Protein AF-A0A821L485-F1 (afdb_monomer_lite)

Radius of gyration: 35.82 Å; chains: 1; bounding box: 66×55×103 Å

pLDDT: mean 70.17, std 18.87, range [39.97, 98.44]

Secondary structure (DSSP, 8-state):
---------------S-SS---S-----PPPGGGGGTS------EEETTEEEEE-SS-EEEEE-GGGTTTSSTTTTS----HHHHHHHHHHHHHHHHHHHHHHHHHHHHHHHHHHHHHHHHHHHHTT-

Sequence (128 aa):
SSASIRRINLSSSCSNHIFPCHLPLKKLKPEPWQRFFDGEKRQVYSQQGLTVKKNKQNIDALINEEFFNLTDENTKRGALPPPIQAYIDNLCEQIDDLALQLAEERLNHKQTRVKAEEILTNQFLTYD

Foldseek 3Di:
DDDDPPDDPPPVPPPDDPDDDPDPPDPDPDDPCVVVVVDDPFPFPDDPQWTWGDDPVDIDIDGHPVVVVPPDVPVPDDDDDVVVVVVVVVVVVVVVVVVVVVVVVVVVVVVVVVVVVVVVVVVVVVVD

Structure (mmCIF, N/CA/C/O backbone):
data_AF-A0A821L485-F1
#
_entry.id   AF-A0A821L485-F1
#
loop_
_atom_site.group_PDB
_atom_site.id
_atom_site.type_symbol
_atom_site.label_atom_id
_atom_site.label_alt_id
_atom_site.label_comp_id
_atom_site.label_asym_id
_atom_site.label_entity_id
_atom_site.label_seq_id
_atom_site.pdbx_PDB_ins_code
_atom_site.Cartn_x
_atom_site.Cartn_y
_atom_site.Cartn_z
_atom_site.occupancy
_atom_site.B_iso_or_equiv
_atom_site.auth_seq_id
_atom_site.auth_comp_id
_atom_site.auth_asym_id
_atom_site.auth_atom_id
_atom_site.pdbx_PDB_model_num
ATOM 1 N N . SER A 1 1 ? -5.722 18.897 -34.216 1.00 42.81 1 SER A N 1
ATOM 2 C CA . SER A 1 1 ? -5.080 19.370 -35.459 1.00 42.81 1 SER A CA 1
ATOM 3 C C . SER A 1 1 ? -3.987 20.372 -35.138 1.00 42.81 1 SER A C 1
ATOM 5 O O . SER A 1 1 ? -4.282 21.543 -34.942 1.00 42.81 1 SER A O 1
ATOM 7 N N . SER A 1 2 ? -2.739 19.913 -35.010 1.00 39.97 2 SER A N 1
ATOM 8 C CA . SER A 1 2 ? -1.598 20.781 -34.689 1.00 39.97 2 SER A CA 1
ATOM 9 C C . SER A 1 2 ? -1.100 21.509 -35.933 1.00 39.97 2 SER A C 1
ATOM 11 O O . SER A 1 2 ? -0.723 20.883 -36.923 1.00 39.97 2 SER A O 1
ATOM 13 N N . ALA A 1 3 ? -1.093 22.840 -35.875 1.00 44.19 3 ALA A N 1
ATOM 14 C CA . ALA A 1 3 ? -0.502 23.690 -36.897 1.00 44.19 3 ALA A CA 1
ATOM 15 C C . ALA A 1 3 ? 1.030 23.554 -36.866 1.00 44.19 3 ALA A C 1
ATOM 17 O O . ALA A 1 3 ? 1.693 23.943 -35.905 1.00 44.19 3 ALA A O 1
ATOM 18 N N . SER A 1 4 ? 1.598 22.991 -37.933 1.00 48.75 4 SER A N 1
ATOM 19 C CA . SER A 1 4 ? 3.042 22.928 -38.155 1.00 48.75 4 SER A CA 1
ATOM 20 C C . SER A 1 4 ? 3.537 24.298 -38.626 1.00 48.75 4 SER A C 1
ATOM 22 O O . SER A 1 4 ? 3.442 24.634 -39.806 1.00 48.75 4 SER A O 1
ATOM 24 N N . ILE A 1 5 ? 4.054 25.118 -37.707 1.00 54.09 5 ILE A N 1
ATOM 25 C CA . ILE A 1 5 ? 4.756 26.355 -38.074 1.00 54.09 5 ILE A CA 1
ATOM 26 C C . ILE A 1 5 ? 6.154 25.966 -38.561 1.00 54.09 5 ILE A C 1
ATOM 28 O O . ILE A 1 5 ? 7.095 25.821 -37.780 1.00 54.09 5 ILE A O 1
ATOM 32 N N . ARG A 1 6 ? 6.300 25.791 -39.877 1.00 46.50 6 ARG A N 1
ATOM 33 C CA . ARG A 1 6 ? 7.611 25.691 -40.524 1.00 46.50 6 ARG A CA 1
ATOM 34 C C . ARG A 1 6 ? 8.242 27.084 -40.537 1.00 46.50 6 ARG A C 1
ATOM 36 O O . ARG A 1 6 ? 7.878 27.921 -41.358 1.00 46.50 6 ARG A O 1
ATOM 43 N N . ARG A 1 7 ? 9.180 27.354 -39.624 1.00 51.38 7 ARG A N 1
ATOM 44 C CA . ARG A 1 7 ? 10.040 28.540 -39.740 1.00 51.38 7 ARG A CA 1
ATOM 45 C C . ARG A 1 7 ? 11.033 28.307 -40.869 1.00 51.38 7 ARG A C 1
ATOM 47 O O . ARG A 1 7 ? 11.836 27.379 -40.822 1.00 51.38 7 ARG A O 1
ATOM 54 N N . ILE A 1 8 ? 10.953 29.151 -41.885 1.00 47.00 8 ILE A N 1
ATOM 55 C CA . ILE A 1 8 ? 11.895 29.177 -42.995 1.00 47.00 8 ILE A CA 1
ATOM 56 C C . ILE A 1 8 ? 13.154 29.872 -42.469 1.00 47.00 8 ILE A C 1
ATOM 58 O O . ILE A 1 8 ? 13.143 31.078 -42.231 1.00 47.00 8 ILE A O 1
ATOM 62 N N . ASN A 1 9 ? 14.229 29.118 -42.238 1.00 47.66 9 ASN A N 1
ATOM 63 C CA . ASN A 1 9 ? 15.544 29.715 -42.033 1.00 47.66 9 ASN A CA 1
ATOM 64 C C . ASN A 1 9 ? 16.021 30.240 -43.390 1.00 47.66 9 ASN A C 1
ATOM 66 O O . ASN A 1 9 ? 16.449 29.462 -44.240 1.00 47.66 9 ASN A O 1
ATOM 70 N N . LEU A 1 10 ? 15.955 31.555 -43.599 1.00 44.16 10 LEU A N 1
ATOM 71 C CA . LEU A 1 10 ? 16.708 32.204 -44.668 1.00 44.16 10 LEU A CA 1
ATOM 72 C C . LEU A 1 10 ? 18.185 32.203 -44.257 1.00 44.16 10 LEU A C 1
ATOM 74 O O . LEU A 1 10 ? 18.708 33.187 -43.742 1.00 44.16 10 LEU A O 1
ATOM 78 N N . SER A 1 11 ? 18.869 31.074 -44.456 1.00 46.22 11 SER A N 1
ATOM 79 C CA . SER A 1 11 ? 20.323 31.102 -44.561 1.00 46.22 11 SER A CA 1
ATOM 80 C C . SER A 1 11 ? 20.644 31.950 -45.788 1.00 46.22 11 SER A C 1
ATOM 82 O O . SER A 1 11 ? 20.288 31.555 -46.901 1.00 46.22 11 SER A O 1
ATOM 84 N N . SER A 1 12 ? 21.297 33.101 -45.618 1.00 48.66 12 SER A N 1
ATOM 85 C CA . SER A 1 12 ? 21.882 33.830 -46.745 1.00 48.66 12 SER A CA 1
ATOM 86 C C . SER A 1 12 ? 23.079 33.031 -47.273 1.00 48.66 12 SER A C 1
ATOM 88 O O . SER A 1 12 ? 24.241 33.352 -47.027 1.00 48.66 12 SER A O 1
ATOM 90 N N . SER A 1 13 ? 22.794 31.924 -47.951 1.00 40.50 13 SER A N 1
ATOM 91 C CA . SER A 1 13 ? 23.775 31.194 -48.733 1.00 40.50 13 SER A CA 1
ATOM 92 C C . SER A 1 13 ? 23.860 31.888 -50.084 1.00 40.50 13 SER A C 1
ATOM 94 O O . SER A 1 13 ? 23.162 31.541 -51.034 1.00 40.50 13 SER A O 1
ATOM 96 N N . CYS A 1 14 ? 24.716 32.902 -50.177 1.00 48.69 14 CYS A N 1
ATOM 97 C CA . CYS A 1 14 ? 25.214 33.357 -51.469 1.00 48.69 14 CYS A CA 1
ATOM 98 C C . CYS A 1 14 ? 26.222 32.317 -51.978 1.00 48.69 14 CYS A C 1
ATOM 100 O O . CYS A 1 14 ? 27.420 32.574 -51.991 1.00 48.69 14 CYS A O 1
ATOM 102 N N . SER A 1 15 ? 25.748 31.119 -52.327 1.00 48.88 15 SER A N 1
ATOM 103 C CA . SER A 1 15 ? 26.593 30.049 -52.872 1.00 48.88 15 SER A CA 1
ATOM 104 C C . SER A 1 15 ? 26.160 29.580 -54.263 1.00 48.88 15 SER A C 1
ATOM 106 O O . SER A 1 15 ? 26.783 28.668 -54.786 1.00 48.88 15 SER A O 1
ATOM 108 N N . ASN A 1 16 ? 25.146 30.198 -54.887 1.00 50.59 16 ASN A N 1
ATOM 109 C CA . ASN A 1 16 ? 24.678 29.830 -56.232 1.00 50.59 16 ASN A CA 1
ATOM 110 C C . ASN A 1 16 ? 24.318 31.053 -57.106 1.00 50.59 16 ASN A C 1
ATOM 112 O O . ASN A 1 16 ? 23.277 31.058 -57.761 1.00 50.59 16 ASN A O 1
ATOM 116 N N . HIS A 1 17 ? 25.145 32.104 -57.136 1.00 42.00 17 HIS A N 1
ATOM 117 C CA . HIS A 1 17 ? 24.942 33.220 -58.073 1.00 42.00 17 HIS A CA 1
ATOM 118 C C . HIS A 1 17 ? 26.210 33.531 -58.878 1.00 42.00 17 HIS A C 1
ATOM 120 O O . HIS A 1 17 ? 27.293 33.674 -58.324 1.00 42.00 17 HIS A O 1
ATOM 126 N N . ILE A 1 18 ? 26.037 33.647 -60.201 1.00 55.09 18 ILE A N 1
ATOM 127 C CA . ILE A 1 18 ? 27.056 33.848 -61.254 1.00 55.09 18 ILE A CA 1
ATOM 128 C C . ILE A 1 18 ? 27.708 35.252 -61.207 1.00 55.09 18 ILE A C 1
ATOM 130 O O . ILE A 1 18 ? 28.590 35.557 -62.003 1.00 55.09 18 ILE A O 1
ATOM 134 N N . PHE A 1 19 ? 27.345 36.110 -60.249 1.00 45.22 19 PHE A N 1
ATOM 135 C CA . PHE A 1 19 ? 27.933 37.443 -60.106 1.00 45.22 19 PHE A CA 1
ATOM 136 C C . PHE A 1 19 ? 28.750 37.558 -58.812 1.00 45.22 19 PHE A C 1
ATOM 138 O O . PHE A 1 19 ? 28.252 37.184 -57.747 1.00 45.22 19 PHE A O 1
ATOM 145 N N . PRO A 1 20 ? 29.993 38.074 -58.870 1.00 53.06 20 PRO A N 1
ATOM 146 C CA . PRO A 1 20 ? 30.837 38.185 -57.688 1.00 53.06 20 PRO A CA 1
ATOM 147 C C . PRO A 1 20 ? 30.238 39.192 -56.700 1.00 53.06 20 PRO A C 1
ATOM 149 O O . PRO A 1 20 ? 29.859 40.291 -57.081 1.00 53.06 20 PRO A O 1
ATOM 152 N N . CYS A 1 21 ? 30.150 38.833 -55.421 1.00 54.75 21 CYS A N 1
ATOM 153 C CA . CYS A 1 21 ? 29.664 39.727 -54.371 1.00 54.75 21 CYS A CA 1
ATOM 154 C C . CYS A 1 21 ? 30.793 40.689 -53.962 1.00 54.75 21 CYS A C 1
ATOM 156 O O . CYS A 1 21 ? 31.710 40.306 -53.241 1.00 54.75 21 CYS A O 1
ATOM 158 N N . HIS A 1 22 ? 30.754 41.933 -54.447 1.00 54.62 22 HIS A N 1
ATOM 159 C CA . HIS A 1 22 ? 31.782 42.962 -54.192 1.00 54.62 22 HIS A CA 1
ATOM 160 C C . HIS A 1 22 ? 31.630 43.676 -52.835 1.00 54.62 22 HIS A C 1
ATOM 162 O O . HIS A 1 22 ? 32.280 44.691 -52.588 1.00 54.62 22 HIS A O 1
ATOM 168 N N . LEU A 1 23 ? 30.757 43.190 -51.950 1.00 60.88 23 LEU A N 1
ATOM 169 C CA . LEU A 1 23 ? 30.551 43.801 -50.642 1.00 60.88 23 LEU A CA 1
ATOM 170 C C . LEU A 1 23 ? 31.544 43.217 -49.629 1.00 60.88 23 LEU A C 1
ATOM 172 O O . LEU A 1 23 ? 31.615 41.994 -49.481 1.00 60.88 23 LEU A O 1
ATOM 176 N N . PRO A 1 24 ? 32.309 44.058 -48.907 1.00 56.69 24 PRO A N 1
ATOM 177 C CA . PRO A 1 24 ? 33.237 43.572 -47.902 1.00 56.69 24 PRO A CA 1
ATOM 178 C C . PRO A 1 24 ? 32.445 42.844 -46.815 1.00 56.69 24 PRO A C 1
ATOM 180 O O . PRO A 1 24 ? 31.633 43.455 -46.117 1.00 56.69 24 PRO A O 1
ATOM 183 N N . LEU A 1 25 ? 32.699 41.540 -46.670 1.00 61.88 25 LEU A N 1
ATOM 184 C CA . LEU A 1 25 ? 32.191 40.682 -45.597 1.00 61.88 25 LEU A CA 1
ATOM 185 C C . LEU A 1 25 ? 32.776 41.147 -44.255 1.00 61.88 25 LEU A C 1
ATOM 187 O O . LEU A 1 25 ? 33.649 40.511 -43.662 1.00 61.88 25 LEU A O 1
ATOM 191 N N . LYS A 1 26 ? 32.320 42.299 -43.761 1.00 59.03 26 LYS A N 1
ATOM 192 C CA . LYS A 1 26 ? 32.529 42.675 -42.370 1.00 59.03 26 LYS A CA 1
ATOM 193 C C . LYS A 1 26 ? 31.785 41.632 -41.553 1.00 59.03 26 LYS A C 1
ATOM 195 O O . LYS A 1 26 ? 30.576 41.489 -41.707 1.00 59.03 26 LYS A O 1
ATOM 200 N N . LYS A 1 27 ? 32.513 40.884 -40.717 1.00 62.44 27 LYS A N 1
ATOM 201 C CA . LYS A 1 27 ? 31.922 39.989 -39.714 1.00 62.44 27 LYS A CA 1
ATOM 202 C C . LYS A 1 27 ? 30.813 40.779 -39.019 1.00 62.44 27 LYS A C 1
ATOM 204 O O . LYS A 1 27 ? 31.130 41.759 -38.343 1.00 62.44 27 LYS A O 1
ATOM 209 N N . LEU A 1 28 ? 29.550 40.419 -39.265 1.00 62.94 28 LEU A N 1
ATOM 210 C CA . LEU A 1 28 ? 28.408 41.092 -38.657 1.00 62.94 28 LEU A CA 1
ATOM 211 C C . LEU A 1 28 ? 28.592 40.957 -37.148 1.00 62.94 28 LEU A C 1
ATOM 213 O O . LEU A 1 28 ? 28.421 39.875 -36.587 1.00 62.94 28 LEU A O 1
ATOM 217 N N . LYS A 1 29 ? 28.996 42.044 -36.485 1.00 65.81 29 LYS A N 1
ATOM 218 C CA . LYS A 1 29 ? 28.751 42.145 -35.054 1.00 65.81 29 LYS A CA 1
ATOM 219 C C . LYS A 1 29 ? 27.229 42.102 -34.922 1.00 65.81 29 LYS A C 1
ATOM 221 O O . LYS A 1 29 ? 26.581 42.897 -35.599 1.00 65.81 29 LYS A O 1
ATOM 226 N N . PRO A 1 30 ? 26.668 41.178 -34.128 1.00 66.19 30 PRO A N 1
ATOM 227 C CA . PRO A 1 30 ? 25.235 41.175 -33.901 1.00 66.19 30 PRO A CA 1
ATOM 228 C C . PRO A 1 30 ? 24.843 42.540 -33.344 1.00 66.19 30 PRO A C 1
ATOM 230 O O . PRO A 1 30 ? 25.566 43.110 -32.513 1.00 66.19 30 PRO A O 1
ATOM 233 N N . GLU A 1 31 ? 23.733 43.069 -33.847 1.00 72.56 31 GLU A N 1
ATOM 234 C CA . GLU A 1 31 ? 23.222 44.359 -33.412 1.00 72.56 31 GLU A CA 1
ATOM 235 C C . GLU A 1 31 ? 23.009 44.341 -31.887 1.00 72.56 31 GLU A C 1
ATOM 237 O O . GLU A 1 31 ? 22.629 43.304 -31.333 1.00 72.56 31 GLU A O 1
ATOM 242 N N . PRO A 1 32 ? 23.237 45.452 -31.163 1.00 62.56 32 PRO A N 1
ATOM 243 C CA . PRO A 1 32 ? 23.178 45.462 -29.698 1.00 62.56 32 PRO A CA 1
ATOM 244 C C . PRO A 1 32 ? 21.858 44.921 -29.128 1.00 62.56 32 PRO A C 1
ATOM 246 O O . PRO A 1 32 ? 21.853 44.290 -28.072 1.00 62.56 32 PRO A O 1
ATOM 249 N N . TRP A 1 33 ? 20.754 45.123 -29.853 1.00 58.34 33 TRP A N 1
ATOM 250 C CA . TRP A 1 33 ? 19.416 44.661 -29.485 1.00 58.34 33 TRP A CA 1
ATOM 251 C C . TRP A 1 33 ? 19.170 43.166 -29.758 1.00 58.34 33 TRP A C 1
ATOM 253 O O . TRP A 1 33 ? 18.261 42.572 -29.181 1.00 58.34 33 TRP A O 1
ATOM 263 N N . GLN A 1 34 ? 19.996 42.517 -30.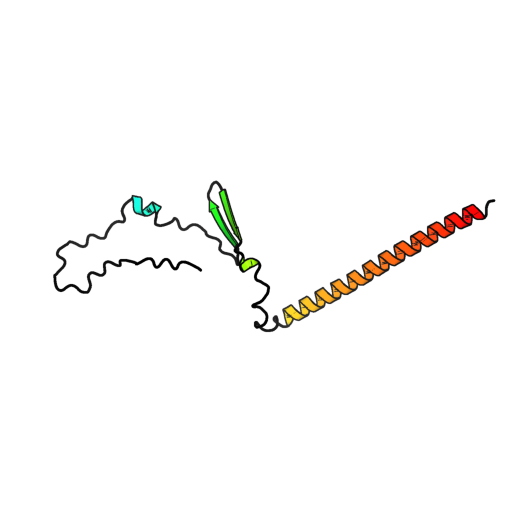582 1.00 65.12 34 GLN A N 1
ATOM 264 C CA . GLN A 1 34 ? 19.879 41.089 -30.895 1.00 65.12 34 GLN A CA 1
ATOM 265 C C . GLN A 1 34 ? 20.174 40.203 -29.667 1.00 65.12 34 GLN A C 1
ATOM 267 O O . GLN A 1 34 ? 19.628 39.108 -29.541 1.00 65.12 34 GLN A O 1
ATOM 272 N N . ARG A 1 35 ? 20.929 40.727 -28.688 1.00 57.41 35 ARG A N 1
ATOM 273 C CA . ARG A 1 35 ? 21.207 40.078 -27.391 1.00 57.41 35 ARG A CA 1
ATOM 274 C C . ARG A 1 35 ? 19.967 39.843 -26.525 1.00 57.41 35 ARG A C 1
ATOM 276 O O . ARG A 1 35 ? 20.027 39.043 -25.601 1.00 57.41 35 ARG A O 1
ATOM 283 N N . PHE A 1 36 ? 18.865 40.547 -26.790 1.00 56.09 36 PHE A N 1
ATOM 284 C CA . PHE A 1 36 ? 17.613 40.359 -26.052 1.00 56.09 36 PHE A CA 1
ATOM 285 C C . PHE A 1 36 ? 16.766 39.204 -26.609 1.00 56.09 36 PHE A C 1
ATOM 287 O O . PHE A 1 36 ? 15.889 38.703 -25.905 1.00 56.09 36 PHE A O 1
ATOM 294 N N . PHE A 1 37 ? 17.033 38.773 -27.848 1.00 55.12 37 PHE A N 1
ATOM 295 C CA . PHE A 1 37 ? 16.329 37.675 -28.518 1.00 55.12 37 PHE A CA 1
ATOM 296 C C . PHE A 1 37 ? 17.131 36.372 -28.540 1.00 55.12 37 PHE A C 1
ATOM 298 O O . PHE A 1 37 ? 16.529 35.297 -28.495 1.00 55.12 37 PHE A O 1
ATOM 305 N N . ASP A 1 38 ? 18.465 36.455 -28.537 1.00 57.69 38 ASP A N 1
ATOM 306 C CA . ASP A 1 38 ? 19.340 35.331 -28.201 1.00 57.69 38 ASP A CA 1
ATOM 307 C C . ASP A 1 38 ? 19.206 35.069 -26.703 1.00 57.69 38 ASP A C 1
ATOM 309 O O . ASP A 1 38 ? 19.954 35.601 -25.885 1.00 57.69 38 ASP A O 1
ATOM 313 N N . GLY A 1 39 ? 18.159 34.323 -26.346 1.00 50.12 39 GLY A N 1
ATOM 314 C CA . GLY A 1 39 ? 17.778 34.060 -24.970 1.00 50.12 39 GLY A CA 1
ATOM 315 C C . GLY A 1 39 ? 18.996 33.736 -24.117 1.00 50.12 39 GLY A C 1
ATOM 316 O O . GLY A 1 39 ? 19.754 32.810 -24.416 1.00 50.12 39 GLY A O 1
ATOM 317 N N . GLU A 1 40 ? 19.157 34.502 -23.035 1.00 55.09 40 GLU A N 1
ATOM 318 C CA . GLU A 1 40 ? 19.930 34.099 -21.866 1.00 55.09 40 GLU A CA 1
ATOM 319 C C . GLU A 1 40 ? 19.739 32.592 -21.690 1.00 55.09 40 GLU A C 1
ATOM 321 O O . GLU A 1 40 ? 18.604 32.119 -21.803 1.00 55.09 40 GLU A O 1
ATOM 326 N N . LYS A 1 41 ? 20.830 31.833 -21.526 1.00 52.50 41 LYS A N 1
ATOM 327 C CA . LYS A 1 41 ? 20.792 30.376 -21.336 1.00 52.50 41 LYS A CA 1
ATOM 328 C C . LYS A 1 41 ? 20.040 30.081 -20.034 1.00 52.50 41 LYS A C 1
ATOM 330 O O . LYS A 1 41 ? 20.640 29.829 -18.994 1.00 52.50 41 LYS A O 1
ATOM 335 N N . ARG A 1 42 ? 18.715 30.204 -20.082 1.00 54.72 42 ARG A N 1
ATOM 336 C CA . ARG A 1 42 ? 17.792 30.033 -18.973 1.00 54.72 42 ARG A CA 1
ATOM 337 C C . ARG A 1 42 ? 17.891 28.570 -18.604 1.00 54.72 42 ARG A C 1
ATOM 339 O O . ARG A 1 42 ? 17.744 27.706 -19.468 1.00 54.72 42 ARG A O 1
ATOM 346 N N . GLN A 1 43 ? 18.170 28.304 -17.334 1.00 53.34 43 GLN A N 1
ATOM 347 C CA . GLN A 1 43 ? 18.111 26.956 -16.793 1.00 53.34 43 GLN A CA 1
ATOM 348 C C . GLN A 1 43 ? 16.657 26.486 -16.850 1.00 53.34 43 GLN A C 1
ATOM 350 O O . GLN A 1 43 ? 15.869 26.707 -15.934 1.00 53.34 43 GLN A O 1
ATOM 355 N N . VAL A 1 44 ? 16.290 25.889 -17.977 1.00 46.69 44 VAL A N 1
ATOM 356 C CA . VAL A 1 44 ? 15.076 25.101 -18.108 1.00 46.69 44 VAL A CA 1
ATOM 357 C C . VAL A 1 44 ? 15.431 23.733 -17.555 1.00 46.69 44 VAL A C 1
ATOM 359 O O . VAL A 1 44 ? 16.129 22.952 -18.200 1.00 46.69 44 VAL A O 1
ATOM 362 N N . TYR A 1 45 ? 14.987 23.467 -16.332 1.00 55.22 45 TYR A N 1
ATOM 363 C CA . TYR A 1 45 ? 15.010 22.117 -15.794 1.00 55.22 45 TYR A CA 1
ATOM 364 C C . TYR A 1 45 ? 13.824 21.385 -16.417 1.00 55.22 45 TYR A C 1
ATOM 366 O O . TYR A 1 45 ? 12.678 21.586 -16.019 1.00 55.22 45 TYR A O 1
ATOM 374 N N . SER A 1 46 ? 14.108 20.606 -17.458 1.00 51.00 46 SER A N 1
ATOM 375 C CA . SER A 1 46 ? 13.163 19.643 -18.013 1.00 51.00 46 SER A CA 1
ATOM 376 C C . SER A 1 46 ? 13.438 18.312 -17.326 1.00 51.00 46 SER A C 1
ATOM 378 O O . SER A 1 46 ? 14.409 17.628 -17.654 1.00 51.00 46 SER A O 1
ATOM 380 N N . GLN A 1 47 ? 12.641 17.986 -16.312 1.00 58.16 47 GLN A N 1
ATOM 381 C CA . GLN A 1 47 ? 12.528 16.608 -15.841 1.00 58.16 47 GLN A CA 1
ATOM 382 C C . GLN A 1 47 ? 11.216 16.031 -16.363 1.00 58.16 47 GLN A C 1
ATOM 384 O O . GLN A 1 47 ? 10.298 16.779 -16.682 1.00 58.16 47 GLN A O 1
ATOM 389 N N . GLN A 1 48 ? 11.173 14.709 -16.532 1.00 61.88 48 GLN A N 1
ATOM 390 C CA . GLN A 1 48 ? 10.111 13.974 -17.227 1.00 61.88 48 GLN A CA 1
ATOM 391 C C . GLN A 1 48 ? 8.709 14.531 -16.916 1.00 61.88 48 GLN A C 1
ATOM 393 O O . GLN A 1 48 ? 8.221 14.422 -15.797 1.00 61.88 48 GLN A O 1
ATOM 398 N N . GLY A 1 49 ? 8.089 15.169 -17.914 1.00 63.62 49 GLY A N 1
ATOM 399 C CA . GLY A 1 49 ? 6.726 15.705 -17.838 1.00 63.62 49 GLY A CA 1
ATOM 400 C C . GLY A 1 49 ? 6.538 17.035 -17.092 1.00 63.62 49 GLY A C 1
ATOM 401 O O . GLY A 1 49 ? 5.438 17.579 -17.135 1.00 63.62 49 GLY A O 1
ATOM 402 N N . LEU A 1 50 ? 7.574 17.609 -16.471 1.00 67.12 50 LEU A N 1
ATOM 403 C CA . LEU A 1 50 ? 7.497 18.888 -15.759 1.00 67.12 50 LEU A CA 1
ATOM 404 C C . LEU A 1 50 ? 8.494 19.902 -16.325 1.00 67.12 50 LEU A C 1
ATOM 406 O O . LEU A 1 50 ? 9.713 19.740 -16.233 1.00 67.12 50 LEU A O 1
ATOM 410 N N . THR A 1 51 ? 7.962 21.002 -16.858 1.00 73.38 51 THR A N 1
ATOM 411 C CA . THR A 1 51 ? 8.771 22.154 -17.262 1.00 73.38 51 THR A CA 1
ATOM 412 C C . THR A 1 51 ? 8.640 23.253 -16.221 1.00 73.38 51 THR A C 1
ATOM 414 O O . THR A 1 51 ? 7.591 23.888 -16.111 1.00 73.38 51 THR A O 1
ATOM 417 N N . VAL A 1 52 ? 9.725 23.522 -15.492 1.00 74.38 52 VAL A N 1
ATOM 418 C CA . VAL A 1 52 ? 9.793 24.664 -14.570 1.00 74.38 52 VAL A CA 1
ATOM 419 C C . VAL A 1 52 ? 10.612 25.784 -15.195 1.00 74.38 52 VAL A C 1
ATOM 421 O O . VAL A 1 52 ? 11.775 25.607 -15.567 1.00 74.38 52 VAL A O 1
ATOM 424 N N . LYS A 1 53 ? 10.004 26.966 -15.282 1.00 72.56 53 LYS A N 1
ATOM 425 C CA . LYS A 1 53 ? 10.658 28.212 -15.675 1.00 72.56 53 LYS A CA 1
ATOM 426 C C . LYS A 1 53 ? 10.731 29.120 -14.458 1.00 72.56 53 LYS A C 1
ATOM 428 O O . LYS A 1 53 ? 9.728 29.647 -13.990 1.00 72.56 53 LYS A O 1
ATOM 433 N N . LYS A 1 54 ? 11.943 29.305 -13.942 1.00 72.88 54 LYS A N 1
ATOM 434 C CA . LYS A 1 54 ? 12.200 30.202 -12.816 1.00 72.88 54 LYS A CA 1
ATOM 435 C C . LYS A 1 54 ? 12.711 31.549 -13.319 1.00 72.88 54 LYS A C 1
ATOM 437 O O . LYS A 1 54 ? 13.760 31.617 -13.953 1.00 72.88 54 LYS A O 1
ATOM 442 N N . ASN A 1 55 ? 11.997 32.611 -12.968 1.00 69.81 55 ASN A N 1
ATOM 443 C CA . ASN A 1 55 ? 12.424 34.000 -13.096 1.00 69.81 55 ASN A CA 1
ATOM 444 C C . ASN A 1 55 ? 12.774 34.554 -11.702 1.00 69.81 55 ASN A C 1
ATOM 446 O O . ASN A 1 55 ? 12.383 33.997 -10.677 1.00 69.81 55 ASN A O 1
ATOM 450 N N . LYS A 1 56 ? 13.490 35.684 -11.634 1.00 68.94 56 LYS A N 1
ATOM 451 C CA . LYS A 1 56 ? 13.900 36.309 -10.356 1.00 68.94 56 LYS A CA 1
ATOM 452 C C . LYS A 1 56 ? 12.717 36.691 -9.446 1.00 68.94 56 LYS A C 1
ATOM 454 O O . LYS A 1 56 ? 12.905 36.848 -8.247 1.00 68.94 56 LYS A O 1
ATOM 459 N N . GLN A 1 57 ? 11.524 36.843 -10.020 1.00 71.06 57 GLN A N 1
ATOM 460 C CA . GLN A 1 57 ? 10.313 37.301 -9.334 1.00 71.06 57 GLN A CA 1
ATOM 461 C C . GLN A 1 57 ? 9.159 36.288 -9.369 1.00 71.06 57 GLN A C 1
ATOM 463 O O . GLN A 1 57 ? 8.182 36.489 -8.660 1.00 71.06 57 GLN A O 1
ATOM 468 N N . ASN A 1 58 ? 9.241 35.226 -10.179 1.00 59.75 58 ASN A N 1
ATOM 469 C CA . ASN A 1 58 ? 8.150 34.259 -10.315 1.00 59.75 58 ASN A CA 1
ATOM 470 C C . ASN A 1 58 ? 8.656 32.874 -10.753 1.00 59.75 58 ASN A C 1
ATOM 472 O O . ASN A 1 58 ? 9.690 32.770 -11.416 1.00 59.75 58 ASN A O 1
ATOM 476 N N . ILE A 1 59 ? 7.922 31.823 -10.392 1.00 78.44 59 ILE A N 1
ATOM 477 C CA . ILE A 1 59 ? 8.163 30.436 -10.790 1.00 78.44 59 ILE A CA 1
ATOM 478 C C . ILE A 1 59 ? 6.933 29.955 -11.561 1.00 78.44 59 ILE A C 1
ATOM 480 O O . ILE A 1 59 ? 5.884 29.726 -10.969 1.00 78.44 59 ILE A O 1
ATOM 484 N N . ASP A 1 60 ? 7.090 29.758 -12.868 1.00 69.56 60 ASP A N 1
ATOM 485 C CA . ASP A 1 60 ? 6.052 29.182 -13.717 1.00 69.56 60 ASP A CA 1
ATOM 486 C C . ASP A 1 60 ? 6.329 27.682 -13.879 1.00 69.56 60 ASP A C 1
ATOM 488 O O . ASP A 1 60 ? 7.371 27.287 -14.411 1.00 69.56 60 ASP A O 1
ATOM 492 N N . ALA A 1 61 ? 5.407 26.838 -13.420 1.00 75.12 61 ALA A N 1
ATOM 493 C CA . ALA A 1 61 ? 5.471 25.391 -13.599 1.00 75.12 61 ALA A CA 1
ATOM 494 C C . ALA A 1 61 ? 4.375 24.940 -14.569 1.00 75.12 61 ALA A C 1
ATOM 496 O O . ALA A 1 61 ? 3.203 25.260 -14.383 1.00 75.12 61 ALA A O 1
ATOM 497 N N . LEU A 1 62 ? 4.766 24.194 -15.602 1.00 75.88 62 LEU A N 1
ATOM 498 C CA . LEU A 1 62 ? 3.856 23.576 -16.559 1.00 75.88 62 LEU A CA 1
ATOM 499 C C . LEU A 1 62 ? 4.021 22.057 -16.480 1.00 75.88 62 LEU A C 1
ATOM 501 O O . LEU A 1 62 ? 5.095 21.530 -16.784 1.00 75.88 62 LEU A O 1
ATOM 505 N N . ILE A 1 63 ? 2.963 21.375 -16.043 1.00 73.75 63 ILE A N 1
ATOM 506 C CA . ILE A 1 63 ? 2.868 19.914 -16.051 1.00 73.75 63 ILE A CA 1
ATOM 507 C C . ILE A 1 63 ? 2.315 19.523 -17.422 1.00 73.75 63 ILE A C 1
ATOM 509 O O . ILE A 1 63 ? 1.216 19.940 -17.783 1.00 73.75 63 ILE A O 1
ATOM 513 N N . ASN A 1 64 ? 3.087 18.770 -18.204 1.00 73.50 64 ASN A N 1
ATOM 514 C CA . ASN A 1 64 ? 2.605 18.220 -19.467 1.00 73.50 64 ASN A CA 1
ATOM 515 C C . ASN A 1 64 ? 1.572 17.131 -19.174 1.00 73.50 64 ASN A C 1
ATOM 517 O O . ASN A 1 64 ? 1.812 16.270 -18.335 1.00 73.50 64 ASN A O 1
ATOM 521 N N . GLU A 1 65 ? 0.463 17.114 -19.907 1.00 64.94 65 GLU A N 1
ATOM 522 C CA . GLU A 1 65 ? -0.590 16.096 -19.757 1.00 64.94 65 GLU A CA 1
ATOM 523 C C . GLU A 1 65 ? -0.076 14.671 -20.042 1.00 64.94 65 GLU A C 1
ATOM 525 O O . GLU A 1 65 ? -0.561 13.703 -19.466 1.00 64.94 65 GLU A O 1
ATOM 530 N N . GLU A 1 66 ? 0.998 14.544 -20.829 1.00 62.84 66 GLU A N 1
ATOM 531 C CA . GLU A 1 66 ? 1.740 13.292 -21.037 1.00 62.84 66 GLU A CA 1
ATOM 532 C C . GLU A 1 66 ? 2.327 12.698 -19.744 1.00 62.84 66 GLU A C 1
ATOM 534 O O . GLU A 1 66 ? 2.581 11.498 -19.691 1.00 62.84 66 GLU A O 1
ATOM 539 N N . PHE A 1 67 ? 2.509 13.504 -18.690 1.00 64.94 67 PHE A N 1
ATOM 540 C CA . PHE A 1 67 ? 2.903 13.036 -17.357 1.00 64.94 67 PHE A CA 1
ATOM 541 C C . PHE A 1 67 ? 1.850 12.111 -16.733 1.00 64.94 67 PHE A C 1
ATOM 543 O O . PHE A 1 67 ? 2.200 11.213 -15.975 1.00 64.94 67 PHE A O 1
ATOM 550 N N . PHE A 1 68 ? 0.570 12.308 -17.060 1.00 64.06 68 PHE A N 1
ATOM 551 C CA . PHE A 1 68 ? -0.523 11.470 -16.566 1.00 64.06 68 PHE A CA 1
ATOM 552 C C . PHE A 1 68 ? -0.840 10.298 -17.506 1.00 64.06 68 PHE A C 1
ATOM 554 O O . PHE A 1 68 ? -1.509 9.355 -17.093 1.00 64.06 68 PHE A O 1
ATOM 561 N N . ASN A 1 69 ? -0.285 10.293 -18.724 1.00 60.34 69 ASN A N 1
ATOM 562 C CA . ASN A 1 69 ? -0.418 9.203 -19.695 1.00 60.34 69 ASN A CA 1
ATOM 563 C C . ASN A 1 69 ? 0.537 8.028 -19.388 1.00 60.34 69 ASN A C 1
ATOM 565 O O . ASN A 1 69 ? 1.202 7.503 -20.281 1.00 60.34 69 ASN A O 1
ATOM 569 N N . LEU A 1 70 ? 0.625 7.595 -18.121 1.00 55.94 70 LEU A N 1
ATOM 570 C CA . LEU A 1 70 ? 1.235 6.299 -17.780 1.00 55.94 70 LEU A CA 1
ATOM 571 C C . LEU A 1 70 ? 0.326 5.114 -18.139 1.00 55.94 70 LEU A C 1
ATOM 573 O O . LEU A 1 70 ? 0.792 3.977 -18.219 1.00 55.94 70 LEU A O 1
ATOM 577 N N . THR A 1 71 ? -0.954 5.369 -18.384 1.00 57.75 71 THR A N 1
ATOM 578 C CA . THR A 1 71 ? -1.900 4.404 -18.938 1.00 57.75 71 THR A CA 1
ATOM 579 C C . THR A 1 71 ? -1.840 4.468 -20.458 1.00 57.75 71 THR A C 1
ATOM 581 O O . THR A 1 71 ? -2.391 5.382 -21.061 1.00 57.75 71 THR A O 1
ATOM 584 N N . ASP A 1 72 ? -1.068 3.552 -21.049 1.00 55.31 72 ASP A N 1
ATOM 585 C CA . ASP A 1 72 ? -1.495 2.685 -22.173 1.00 55.31 72 ASP A CA 1
ATOM 586 C C . ASP A 1 72 ? -0.341 2.264 -23.103 1.00 55.31 72 ASP A C 1
ATOM 588 O O . ASP A 1 72 ? -0.439 1.240 -23.773 1.00 55.31 72 ASP A O 1
ATOM 592 N N . GLU A 1 73 ? 0.826 2.915 -23.038 1.00 47.59 73 GLU A N 1
ATOM 593 C CA . GLU A 1 73 ? 2.028 2.541 -23.820 1.00 47.59 73 GLU A CA 1
ATOM 594 C C . GLU A 1 73 ? 3.074 1.738 -23.010 1.00 47.59 73 GLU A C 1
ATOM 596 O O . GLU A 1 73 ? 4.261 1.678 -23.352 1.00 47.59 73 GLU A O 1
ATOM 601 N N . ASN A 1 74 ? 2.641 1.101 -21.916 1.00 46.97 74 ASN A N 1
ATOM 602 C CA . ASN A 1 74 ? 3.433 0.127 -21.150 1.00 46.97 74 ASN A CA 1
ATOM 603 C C . ASN A 1 74 ? 2.992 -1.328 -21.359 1.00 46.97 74 ASN A C 1
ATOM 605 O O . ASN A 1 74 ? 3.622 -2.236 -20.828 1.00 46.97 74 ASN A O 1
ATOM 609 N N . THR A 1 75 ? 2.003 -1.602 -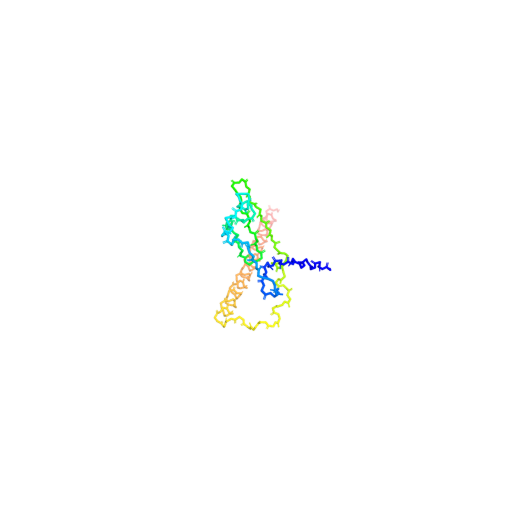22.211 1.00 51.47 75 THR A N 1
ATOM 610 C CA . THR A 1 75 ? 1.656 -2.987 -22.584 1.00 51.47 75 THR A CA 1
ATOM 611 C C . THR A 1 75 ? 2.684 -3.654 -23.512 1.00 51.47 75 THR A C 1
ATOM 613 O O . THR A 1 75 ? 2.513 -4.817 -23.872 1.00 51.47 75 THR A O 1
ATOM 616 N N . LYS A 1 76 ? 3.774 -2.966 -23.897 1.00 55.09 76 LYS A N 1
ATOM 617 C CA . LYS A 1 76 ? 4.835 -3.524 -24.766 1.00 55.09 76 LYS A CA 1
ATOM 618 C C . LYS A 1 76 ? 6.277 -3.244 -24.326 1.00 55.09 76 LYS A C 1
ATOM 620 O O . LYS A 1 76 ? 7.196 -3.487 -25.107 1.00 55.09 76 LYS A O 1
ATOM 625 N N . ARG A 1 77 ? 6.520 -2.768 -23.100 1.00 52.84 77 ARG A N 1
ATOM 626 C CA . ARG A 1 77 ? 7.884 -2.723 -22.543 1.00 52.84 77 ARG A CA 1
ATOM 627 C C . ARG A 1 77 ? 8.007 -3.812 -21.494 1.00 52.84 77 ARG A C 1
ATOM 629 O O . ARG A 1 77 ? 7.196 -3.887 -20.584 1.00 52.84 77 ARG A O 1
ATOM 636 N N . GLY A 1 78 ? 8.965 -4.701 -21.745 1.00 53.97 78 GLY A N 1
ATOM 637 C CA . GLY A 1 78 ? 9.153 -5.971 -21.060 1.00 53.97 78 GLY A CA 1
ATOM 638 C C . GLY A 1 78 ? 9.183 -5.863 -19.542 1.00 53.97 78 GLY A C 1
ATOM 639 O O . GLY A 1 78 ? 9.422 -4.792 -18.989 1.00 53.97 78 GLY A O 1
ATOM 640 N N . ALA A 1 79 ? 8.937 -7.015 -18.919 1.00 66.06 79 ALA A N 1
ATOM 641 C CA . ALA A 1 79 ? 9.029 -7.260 -17.487 1.00 66.06 79 ALA A CA 1
ATOM 642 C C . ALA A 1 79 ? 10.046 -6.338 -16.799 1.00 66.06 79 ALA A C 1
ATOM 644 O O . ALA A 1 79 ? 11.183 -6.199 -17.270 1.00 66.06 79 ALA A O 1
ATOM 645 N N . LEU A 1 80 ? 9.635 -5.727 -15.679 1.00 69.94 80 LEU A N 1
ATOM 646 C CA . LEU A 1 80 ? 10.571 -5.013 -14.820 1.00 69.94 80 LEU A CA 1
ATOM 647 C C . LEU A 1 80 ? 11.774 -5.925 -14.530 1.00 69.94 80 LEU A C 1
ATOM 649 O O . LEU A 1 80 ? 11.604 -7.146 -14.446 1.00 69.94 80 LEU A O 1
ATOM 653 N N . PRO A 1 81 ? 12.990 -5.364 -14.389 1.00 79.38 81 PRO A N 1
ATOM 654 C CA . PRO A 1 81 ? 14.166 -6.149 -14.052 1.00 79.38 81 PRO A CA 1
ATOM 655 C C . PRO A 1 81 ? 13.846 -7.115 -12.901 1.00 79.38 81 PRO A C 1
ATOM 657 O O . PRO A 1 81 ? 13.293 -6.661 -11.897 1.00 79.38 81 PRO A O 1
ATOM 660 N N . PRO A 1 82 ? 14.206 -8.410 -13.004 1.00 82.25 82 PRO A N 1
ATOM 661 C CA . PRO A 1 82 ? 13.873 -9.417 -11.997 1.00 82.25 82 PRO A CA 1
ATOM 662 C C . PRO A 1 82 ? 14.102 -8.997 -10.532 1.00 82.25 82 PRO A C 1
ATOM 664 O O . PRO A 1 82 ? 13.226 -9.271 -9.716 1.00 82.25 82 PRO A O 1
ATOM 667 N N . PRO A 1 83 ? 15.195 -8.290 -10.159 1.00 87.56 83 PRO A N 1
ATOM 668 C CA . PRO A 1 83 ? 15.376 -7.852 -8.772 1.00 87.56 83 PRO A CA 1
ATOM 669 C C . PRO A 1 83 ? 14.380 -6.773 -8.325 1.00 87.56 83 PRO A C 1
ATOM 671 O O . PRO A 1 83 ? 14.033 -6.715 -7.151 1.00 87.56 83 PRO A O 1
ATOM 674 N N . ILE A 1 84 ? 13.913 -5.922 -9.243 1.00 86.69 84 ILE A N 1
ATOM 675 C CA . ILE A 1 84 ? 12.915 -4.891 -8.940 1.00 86.69 84 ILE A CA 1
ATOM 676 C C . ILE A 1 84 ? 11.545 -5.544 -8.780 1.00 86.69 84 ILE A C 1
ATOM 678 O O . ILE A 1 84 ? 10.837 -5.224 -7.832 1.00 86.69 84 ILE A O 1
ATOM 682 N N . GLN A 1 85 ? 11.199 -6.488 -9.660 1.00 88.06 85 GLN A N 1
ATOM 683 C CA . GLN A 1 85 ? 9.939 -7.219 -9.551 1.00 88.06 85 GLN A CA 1
ATOM 684 C C . GLN A 1 85 ? 9.872 -8.021 -8.245 1.00 88.06 85 GLN A C 1
ATOM 686 O O . GLN A 1 85 ? 8.909 -7.875 -7.508 1.00 88.06 85 GLN A O 1
ATOM 691 N N . ALA A 1 86 ? 10.932 -8.756 -7.894 1.00 91.31 86 ALA A N 1
ATOM 692 C CA . ALA A 1 86 ? 10.986 -9.509 -6.640 1.00 91.31 86 ALA A CA 1
ATOM 693 C C . ALA A 1 86 ? 10.873 -8.611 -5.394 1.00 91.31 86 ALA A C 1
ATOM 695 O O . ALA A 1 86 ? 10.263 -8.997 -4.401 1.00 91.31 86 ALA A O 1
ATOM 696 N N . TYR A 1 87 ? 11.450 -7.405 -5.438 1.00 96.31 87 TYR A N 1
ATOM 697 C CA . TYR A 1 87 ? 11.303 -6.436 -4.353 1.00 96.31 87 TYR A CA 1
ATOM 698 C C . TYR A 1 87 ? 9.870 -5.901 -4.249 1.00 96.31 87 TYR A C 1
ATOM 700 O O . TYR A 1 87 ? 9.346 -5.790 -3.145 1.00 96.31 87 TYR A O 1
ATOM 708 N N . ILE A 1 88 ? 9.224 -5.609 -5.383 1.00 94.38 88 ILE A N 1
ATOM 709 C CA . ILE A 1 88 ? 7.813 -5.204 -5.421 1.00 94.38 88 ILE A CA 1
ATOM 710 C C . ILE A 1 88 ? 6.928 -6.319 -4.864 1.00 94.38 88 ILE A C 1
ATOM 712 O O . ILE A 1 88 ? 6.111 -6.044 -3.994 1.00 94.38 88 ILE A O 1
ATOM 716 N N . ASP A 1 89 ? 7.130 -7.561 -5.305 1.00 94.50 89 ASP A N 1
ATOM 717 C CA . ASP A 1 89 ? 6.348 -8.712 -4.850 1.00 94.50 89 ASP A CA 1
ATOM 718 C C . ASP A 1 89 ? 6.486 -8.902 -3.330 1.00 94.50 89 ASP A C 1
ATOM 720 O O . ASP A 1 89 ? 5.488 -9.079 -2.636 1.00 94.50 89 ASP A O 1
ATOM 724 N N . ASN A 1 90 ? 7.703 -8.760 -2.792 1.00 97.44 90 ASN A N 1
ATOM 725 C CA . ASN A 1 90 ? 7.944 -8.829 -1.351 1.00 97.44 90 ASN A CA 1
ATOM 726 C C . ASN A 1 90 ? 7.264 -7.687 -0.576 1.00 97.44 90 ASN A C 1
ATOM 728 O O . ASN A 1 90 ? 6.703 -7.912 0.493 1.00 97.44 90 ASN A O 1
ATOM 732 N N . LEU A 1 91 ? 7.302 -6.457 -1.097 1.00 98.00 91 LEU A N 1
ATOM 733 C CA . LEU A 1 91 ? 6.600 -5.335 -0.472 1.00 98.00 91 LEU A CA 1
ATOM 734 C C . LEU A 1 91 ? 5.079 -5.519 -0.518 1.00 98.00 91 LEU A C 1
ATOM 736 O O . LEU A 1 91 ? 4.403 -5.170 0.445 1.00 98.00 91 LEU A O 1
ATOM 740 N N . CYS A 1 92 ? 4.543 -6.061 -1.612 1.00 96.88 92 CYS A N 1
ATOM 741 C CA . CYS A 1 92 ? 3.125 -6.387 -1.730 1.00 96.88 92 CYS A CA 1
ATOM 742 C C . CYS A 1 92 ? 2.710 -7.446 -0.704 1.00 96.88 92 CYS A C 1
ATOM 744 O O . CYS A 1 92 ? 1.736 -7.228 0.009 1.00 96.88 92 CYS A O 1
ATOM 746 N N . GLU A 1 93 ? 3.492 -8.518 -0.553 1.00 98.00 93 GLU A N 1
ATOM 747 C CA . GLU A 1 93 ? 3.267 -9.543 0.474 1.00 98.00 93 GLU A CA 1
ATOM 748 C C . GLU A 1 93 ? 3.262 -8.936 1.888 1.00 98.00 93 GLU A C 1
ATOM 750 O O . GLU A 1 93 ? 2.327 -9.156 2.654 1.00 98.00 93 GLU A O 1
ATOM 755 N N . GLN A 1 94 ? 4.232 -8.070 2.210 1.00 98.44 94 GLN A N 1
ATOM 756 C CA . GLN A 1 94 ? 4.259 -7.371 3.502 1.00 98.44 94 GLN A CA 1
ATOM 757 C C . GLN A 1 94 ? 3.029 -6.481 3.728 1.00 98.44 94 GLN A C 1
ATOM 759 O O . GLN A 1 94 ? 2.533 -6.380 4.851 1.00 98.44 94 GLN A O 1
ATOM 764 N N . ILE A 1 95 ? 2.547 -5.800 2.684 1.00 98.06 95 ILE A N 1
ATOM 765 C CA . ILE A 1 95 ? 1.340 -4.968 2.767 1.00 98.06 95 ILE A CA 1
ATOM 766 C C . ILE A 1 95 ? 0.117 -5.840 3.056 1.00 98.06 95 ILE A C 1
ATOM 768 O O . ILE A 1 95 ? -0.688 -5.475 3.916 1.00 98.06 95 ILE A O 1
ATOM 772 N N . ASP A 1 96 ? -0.008 -6.975 2.373 1.00 98.25 96 ASP A N 1
ATOM 773 C CA . ASP A 1 96 ? -1.131 -7.894 2.541 1.00 98.25 96 ASP A CA 1
ATOM 774 C C . ASP A 1 96 ? -1.142 -8.516 3.946 1.00 98.25 96 ASP A C 1
ATOM 776 O O . ASP A 1 96 ? -2.181 -8.513 4.615 1.00 98.25 96 ASP A O 1
ATOM 780 N N . ASP A 1 97 ? 0.019 -8.943 4.447 1.00 98.38 97 ASP A N 1
ATOM 781 C CA . ASP A 1 97 ? 0.172 -9.470 5.807 1.00 98.38 97 ASP A CA 1
ATOM 782 C C . ASP A 1 97 ? -0.211 -8.432 6.871 1.00 98.38 97 ASP A C 1
ATOM 784 O O . ASP A 1 97 ? -0.973 -8.721 7.800 1.00 98.38 97 ASP A O 1
ATOM 788 N N . LEU A 1 98 ? 0.272 -7.193 6.731 1.00 98.31 98 LEU A N 1
ATOM 789 C CA . LEU A 1 98 ? -0.062 -6.107 7.656 1.00 98.31 98 LEU A CA 1
ATOM 790 C C . LEU A 1 98 ? -1.547 -5.728 7.581 1.00 98.31 98 LEU A C 1
ATOM 792 O O . LEU A 1 98 ? -2.162 -5.425 8.608 1.00 98.31 98 LEU A O 1
ATOM 796 N N . ALA A 1 99 ? -2.144 -5.758 6.388 1.00 98.12 99 ALA A N 1
ATOM 797 C CA . ALA A 1 99 ? -3.570 -5.510 6.212 1.00 98.12 99 ALA A CA 1
ATOM 798 C C . ALA A 1 99 ? -4.417 -6.588 6.906 1.00 98.12 99 ALA A C 1
ATOM 800 O O . ALA A 1 99 ? -5.423 -6.258 7.547 1.00 98.12 99 ALA A O 1
ATOM 801 N N . LEU A 1 100 ? -3.991 -7.853 6.833 1.00 98.25 100 LEU A N 1
ATOM 802 C CA . LEU A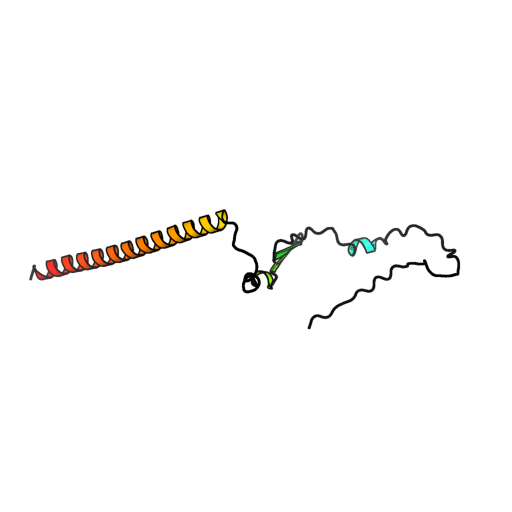 1 100 ? -4.635 -8.964 7.527 1.00 98.25 100 LEU A CA 1
ATOM 803 C C . LEU A 1 100 ? -4.529 -8.814 9.053 1.00 98.25 100 LEU A C 1
ATOM 805 O O . LEU A 1 100 ? -5.551 -8.891 9.737 1.00 98.25 100 LEU A O 1
ATOM 809 N N . GLN A 1 101 ? -3.338 -8.513 9.580 1.00 98.12 101 GLN A N 1
ATOM 810 C CA . GLN A 1 101 ? -3.128 -8.284 11.018 1.00 98.12 101 GLN A CA 1
ATOM 811 C C . GLN A 1 101 ? -3.987 -7.129 11.549 1.00 98.12 101 GLN A C 1
ATOM 813 O O . GLN A 1 101 ? -4.622 -7.244 12.597 1.00 98.12 101 GLN A O 1
ATOM 818 N N . LEU A 1 102 ? -4.077 -6.026 10.800 1.00 98.25 102 LEU A N 1
ATOM 819 C CA . LEU A 1 102 ? -4.926 -4.891 11.165 1.00 98.25 102 LEU A CA 1
ATOM 820 C C . LEU A 1 102 ? -6.414 -5.280 11.194 1.00 98.25 102 LEU A C 1
ATOM 822 O O . LEU A 1 102 ? -7.167 -4.824 12.060 1.00 98.25 102 LEU A O 1
ATOM 826 N N . ALA A 1 103 ? -6.867 -6.092 10.236 1.00 97.81 103 ALA A N 1
ATOM 827 C CA . ALA A 1 103 ? -8.243 -6.578 10.203 1.00 97.81 103 ALA A CA 1
ATOM 828 C C . ALA A 1 103 ? -8.549 -7.484 11.407 1.00 97.81 103 ALA A C 1
ATOM 830 O O . ALA A 1 103 ? -9.611 -7.344 12.023 1.00 97.81 103 ALA A O 1
ATOM 831 N N . GLU A 1 104 ? -7.608 -8.354 11.774 1.00 97.19 104 GLU A N 1
ATOM 832 C CA . GLU A 1 104 ? -7.708 -9.215 12.951 1.00 97.19 104 GLU A CA 1
ATOM 833 C C . GLU A 1 104 ? -7.747 -8.401 14.252 1.00 97.19 104 GLU A C 1
ATOM 835 O O . GLU A 1 104 ? -8.654 -8.596 15.065 1.00 97.19 104 GLU A O 1
ATOM 840 N N . GLU A 1 105 ? -6.859 -7.418 14.425 1.00 97.56 105 GLU A N 1
ATOM 841 C CA . GLU A 1 105 ? -6.881 -6.532 15.596 1.00 97.56 105 GLU A CA 1
ATOM 842 C C . GLU A 1 105 ? -8.200 -5.763 15.715 1.00 97.56 105 GLU A C 1
ATOM 844 O O . GLU A 1 105 ? -8.783 -5.679 16.799 1.00 97.56 105 GLU A O 1
ATOM 849 N N . ARG A 1 106 ? -8.723 -5.232 14.602 1.00 97.81 106 ARG A N 1
ATOM 850 C CA . ARG A 1 106 ? -10.022 -4.539 14.588 1.00 97.81 106 ARG A CA 1
ATOM 851 C C . ARG A 1 106 ? -11.158 -5.456 15.025 1.00 97.81 106 ARG A C 1
ATOM 853 O O . ARG A 1 106 ? -12.047 -5.024 15.765 1.00 97.81 106 ARG A O 1
ATOM 860 N N . LEU A 1 107 ? -11.139 -6.711 14.579 1.00 97.00 107 LEU A N 1
ATOM 861 C CA . LEU A 1 107 ? -12.122 -7.707 14.987 1.00 97.00 107 LEU A CA 1
ATOM 862 C C . LEU A 1 107 ? -11.985 -8.037 16.477 1.00 97.00 107 LEU A C 1
ATOM 864 O O . LEU A 1 107 ? -12.990 -8.037 17.190 1.00 97.00 107 LEU A O 1
ATOM 868 N N . ASN A 1 108 ? -10.762 -8.256 16.957 1.00 97.62 108 ASN A N 1
ATOM 869 C CA . ASN A 1 108 ? -10.485 -8.569 18.355 1.00 97.62 108 ASN A CA 1
ATOM 870 C C . ASN A 1 108 ? -10.900 -7.415 19.285 1.00 97.62 108 ASN A C 1
ATOM 872 O O . ASN A 1 108 ? -11.578 -7.624 20.293 1.00 97.62 108 ASN A O 1
ATOM 876 N N . HIS A 1 109 ? -10.607 -6.171 18.896 1.00 97.94 109 HIS A N 1
ATOM 877 C CA . HIS A 1 109 ? -11.060 -4.983 19.614 1.00 97.94 109 HIS A CA 1
ATOM 878 C C . HIS A 1 109 ? -12.591 -4.914 19.687 1.00 97.94 109 HIS A C 1
ATOM 880 O O . HIS A 1 109 ? -13.158 -4.712 20.763 1.00 97.94 109 HIS A O 1
ATOM 886 N N . LYS A 1 110 ? -13.282 -5.153 18.562 1.00 97.50 110 LYS A N 1
ATOM 887 C CA . LYS A 1 110 ? -14.750 -5.192 18.520 1.00 97.50 110 LYS A CA 1
ATOM 888 C C . LYS A 1 110 ? -15.314 -6.276 19.443 1.00 97.50 110 LYS A C 1
ATOM 890 O O . LYS A 1 110 ? -16.243 -5.999 20.195 1.00 97.50 110 LYS A O 1
ATOM 895 N N . GLN A 1 111 ? -14.759 -7.486 19.405 1.00 96.44 111 GLN A N 1
ATOM 896 C CA . GLN A 1 111 ? -15.198 -8.598 20.252 1.00 96.44 111 GLN A CA 1
ATOM 897 C C . GLN A 1 111 ? -14.959 -8.318 21.737 1.00 96.44 111 GLN A C 1
ATOM 899 O O . GLN A 1 111 ? -15.839 -8.572 22.555 1.00 96.44 111 GLN A O 1
ATOM 904 N N . THR A 1 112 ? -13.797 -7.767 22.084 1.00 95.94 112 THR A N 1
ATOM 905 C CA . THR A 1 112 ? -13.460 -7.396 23.464 1.00 95.94 112 THR A CA 1
ATOM 906 C C . THR A 1 112 ? -14.425 -6.344 23.994 1.00 95.94 112 THR A C 1
ATOM 908 O O . THR A 1 112 ? -14.915 -6.472 25.114 1.00 95.94 112 THR A O 1
ATOM 911 N N . ARG A 1 113 ? -14.764 -5.343 23.172 1.00 96.56 113 ARG A N 1
ATOM 912 C CA . ARG A 1 113 ? -15.747 -4.321 23.537 1.00 96.56 113 ARG A CA 1
ATOM 913 C C . ARG A 1 113 ? -17.127 -4.924 23.803 1.00 96.56 113 ARG A C 1
ATOM 915 O O . ARG A 1 113 ? -17.703 -4.650 24.847 1.00 96.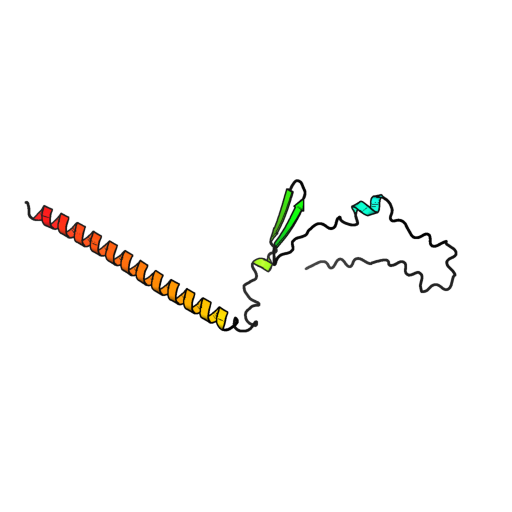56 113 ARG A O 1
ATOM 922 N N . VAL A 1 114 ? -17.619 -5.783 22.906 1.00 95.56 114 VAL A N 1
ATOM 923 C CA . VAL A 1 114 ? -18.920 -6.460 23.073 1.00 95.56 114 VAL A CA 1
ATOM 924 C C . VAL A 1 114 ? -18.936 -7.326 24.335 1.00 95.56 114 VAL A C 1
ATOM 926 O O . VAL A 1 114 ? -19.862 -7.220 25.129 1.00 95.56 114 VAL A O 1
ATOM 929 N N . LYS A 1 115 ? -17.885 -8.118 24.584 1.00 95.50 115 LYS A N 1
ATOM 930 C CA . LYS A 1 115 ? -17.777 -8.921 25.814 1.00 95.50 115 LYS A CA 1
ATOM 931 C C . LYS A 1 115 ? -17.784 -8.055 27.075 1.00 95.50 115 LYS A C 1
ATOM 933 O O . LYS A 1 115 ? -18.400 -8.429 28.066 1.00 95.50 115 LYS A O 1
ATOM 938 N N . ALA A 1 116 ? -17.108 -6.906 27.057 1.00 93.31 116 ALA A N 1
ATOM 939 C CA . ALA A 1 116 ? -17.128 -5.979 28.185 1.00 93.31 116 ALA A CA 1
ATOM 940 C C . ALA A 1 116 ? -18.536 -5.401 28.422 1.00 93.31 116 ALA A C 1
ATOM 942 O O . ALA A 1 116 ? -18.983 -5.341 29.565 1.00 93.31 116 ALA A O 1
ATOM 943 N N . GLU A 1 117 ? -19.252 -5.032 27.356 1.00 92.81 117 GLU A N 1
ATOM 944 C CA . GLU A 1 117 ? -20.649 -4.577 27.423 1.00 92.81 117 GLU A CA 1
ATOM 945 C C . GLU A 1 117 ? -21.581 -5.674 27.979 1.00 92.81 117 GLU A C 1
ATOM 947 O O . GLU A 1 117 ? -22.401 -5.401 28.859 1.00 92.81 117 GLU A O 1
ATOM 952 N N . GLU A 1 118 ? -21.421 -6.927 27.543 1.00 91.81 118 GLU A N 1
ATOM 953 C CA . GLU A 1 118 ? -22.161 -8.085 28.071 1.00 91.81 118 GLU A CA 1
ATOM 954 C C . GLU A 1 118 ? -21.888 -8.319 29.563 1.00 91.81 118 GLU A C 1
ATOM 956 O O . GLU A 1 118 ? -22.812 -8.569 30.333 1.00 91.81 118 GLU A O 1
ATOM 961 N N . ILE A 1 119 ? -20.632 -8.221 30.006 1.00 91.94 119 ILE A N 1
ATOM 962 C CA . ILE A 1 119 ? -20.281 -8.394 31.425 1.00 91.94 119 ILE A CA 1
ATOM 963 C C . ILE A 1 119 ? -20.939 -7.308 32.277 1.00 91.94 119 ILE A C 1
ATOM 965 O O . ILE A 1 119 ? -21.518 -7.618 33.317 1.00 91.94 119 ILE A O 1
ATOM 969 N N . LEU A 1 120 ? -20.870 -6.050 31.836 1.00 88.50 120 LEU A N 1
ATOM 970 C CA . LEU A 1 120 ? -21.468 -4.936 32.565 1.00 88.50 120 LEU A CA 1
ATOM 971 C C . LEU A 1 120 ? -22.989 -5.094 32.645 1.00 88.50 120 LEU A C 1
ATOM 973 O O . LEU A 1 120 ? -23.548 -5.042 33.735 1.00 88.50 120 LEU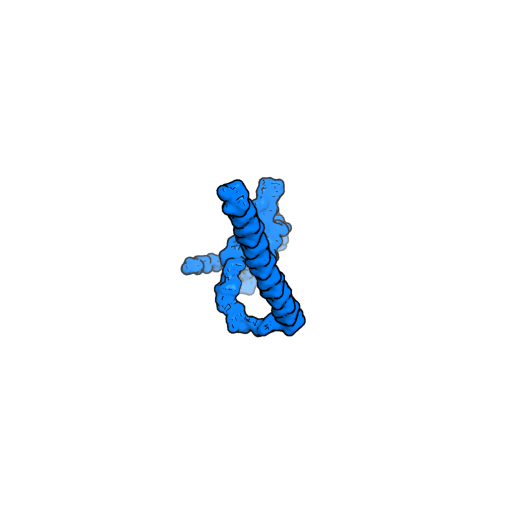 A O 1
ATOM 977 N N . THR A 1 121 ? -23.656 -5.348 31.518 1.00 89.00 121 THR A N 1
ATOM 978 C CA . THR A 1 121 ? -25.119 -5.524 31.482 1.00 89.00 121 THR A CA 1
ATOM 979 C C . THR A 1 121 ? -25.592 -6.709 32.326 1.00 89.00 121 THR A C 1
ATOM 981 O O . THR A 1 121 ? -26.540 -6.557 33.094 1.00 89.00 121 THR A O 1
ATOM 984 N N . ASN A 1 122 ? -24.907 -7.854 32.264 1.00 81.69 122 ASN A N 1
ATOM 985 C CA . ASN A 1 122 ? -25.238 -9.014 33.093 1.00 81.69 122 ASN A CA 1
ATOM 986 C C . ASN A 1 122 ? -25.024 -8.747 34.589 1.00 81.69 122 ASN A C 1
ATOM 988 O O . ASN A 1 122 ? -25.851 -9.169 35.391 1.00 81.69 122 ASN A O 1
ATOM 992 N N . GLN A 1 123 ? -23.965 -8.024 34.977 1.00 75.94 123 GLN A N 1
ATOM 993 C CA . GLN A 1 123 ? -23.774 -7.628 36.377 1.00 75.94 123 GLN A CA 1
ATOM 994 C C . GLN A 1 123 ? -24.914 -6.733 36.866 1.00 75.94 123 GLN A C 1
ATOM 996 O O . GLN A 1 123 ? -25.443 -6.976 37.946 1.00 75.94 123 GLN A O 1
ATOM 1001 N N . PHE A 1 124 ? -25.344 -5.748 36.072 1.00 67.00 124 PHE A N 1
ATOM 1002 C CA . PHE A 1 124 ? -26.472 -4.890 36.447 1.00 67.00 124 PHE A CA 1
ATOM 1003 C C . PHE A 1 124 ? -27.788 -5.668 36.597 1.00 67.00 124 PHE A C 1
ATOM 1005 O O . PHE A 1 124 ? -28.552 -5.367 37.504 1.00 67.00 124 PHE A O 1
ATOM 1012 N N . LEU A 1 125 ? -28.023 -6.702 35.783 1.00 61.53 125 LEU A N 1
ATOM 1013 C CA . LEU A 1 125 ? -29.221 -7.549 35.876 1.00 61.53 125 LEU A CA 1
ATOM 1014 C C . LEU A 1 125 ? -29.204 -8.534 37.056 1.00 61.53 125 LEU A C 1
ATOM 1016 O O . LEU A 1 125 ? -30.251 -9.053 37.422 1.00 61.53 125 LEU A O 1
ATOM 1020 N N . THR A 1 126 ? -28.040 -8.822 37.643 1.00 61.62 126 THR A N 1
ATOM 1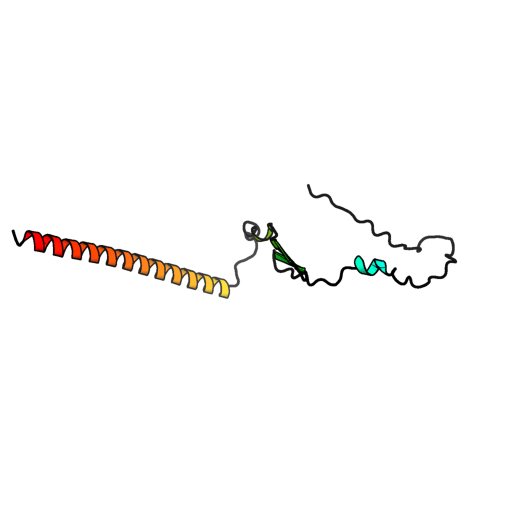021 C CA . THR A 1 126 ? -27.932 -9.724 38.806 1.00 61.62 126 THR A CA 1
ATOM 1022 C C . THR A 1 126 ? -28.164 -9.047 40.161 1.00 61.62 126 THR A C 1
ATOM 1024 O O . THR A 1 126 ? -28.171 -9.743 41.175 1.00 61.62 126 THR A O 1
ATOM 1027 N N . TYR A 1 127 ? -28.326 -7.720 40.200 1.00 57.75 127 TYR A N 1
ATOM 1028 C CA . TYR A 1 127 ? -28.532 -6.953 41.438 1.00 57.75 127 TYR A CA 1
ATOM 1029 C C . TYR A 1 127 ? -29.966 -6.422 41.634 1.00 57.75 127 TYR A C 1
ATOM 1031 O O . TYR A 1 127 ? -30.190 -5.700 42.606 1.00 57.75 127 TYR A O 1
ATOM 1039 N N . ASP A 1 128 ? -30.913 -6.815 40.776 1.00 48.91 128 ASP A N 1
ATOM 1040 C CA . ASP A 1 128 ? -32.366 -6.634 40.962 1.00 48.91 128 ASP A CA 1
ATOM 1041 C C . ASP A 1 128 ? -33.033 -7.959 41.383 1.00 48.91 128 ASP A C 1
ATOM 1043 O O . ASP A 1 128 ? -33.999 -7.911 42.182 1.00 48.91 128 ASP A O 1
#